Protein AF-A0A7V3HVK5-F1 (afdb_monomer_lite)

Structure (mmCIF, N/CA/C/O backbone):
data_AF-A0A7V3HVK5-F1
#
_entry.id   AF-A0A7V3HVK5-F1
#
loop_
_atom_site.group_PDB
_atom_site.id
_atom_site.type_symbol
_atom_site.label_atom_id
_atom_site.label_alt_id
_atom_site.label_comp_id
_atom_site.label_asym_id
_atom_site.label_entity_id
_atom_site.label_seq_id
_atom_site.pdbx_PDB_ins_code
_atom_site.Cartn_x
_atom_site.Cartn_y
_atom_site.Cartn_z
_atom_site.occupancy
_atom_site.B_iso_or_equiv
_atom_site.auth_seq_id
_atom_site.auth_comp_id
_atom_site.auth_asym_id
_atom_site.auth_atom_id
_atom_site.pdbx_PDB_model_num
ATOM 1 N N . MET A 1 1 ? -8.331 -5.219 22.555 1.00 48.28 1 MET A N 1
ATOM 2 C CA . MET A 1 1 ? -8.976 -4.920 21.251 1.00 48.28 1 MET A CA 1
ATOM 3 C C . MET A 1 1 ? -9.889 -3.682 21.289 1.00 48.28 1 MET A C 1
ATOM 5 O O . MET A 1 1 ? -9.829 -2.885 20.364 1.00 48.28 1 MET A O 1
ATOM 9 N N . ILE A 1 2 ? -10.648 -3.449 22.370 1.00 40.62 2 ILE A N 1
ATOM 10 C CA . ILE A 1 2 ? -11.661 -2.371 22.491 1.00 40.62 2 ILE A CA 1
ATOM 11 C C . ILE A 1 2 ? -11.074 -0.937 22.552 1.00 40.62 2 ILE A C 1
ATOM 13 O O . ILE A 1 2 ? -11.696 0.013 22.082 1.00 40.62 2 ILE A O 1
ATOM 17 N N . SER A 1 3 ? -9.848 -0.746 23.056 1.00 42.88 3 SER A N 1
ATOM 18 C CA . SER A 1 3 ? -9.226 0.591 23.160 1.00 42.88 3 SER A CA 1
ATOM 19 C C . SER A 1 3 ? -8.732 1.172 21.826 1.00 42.88 3 SER A C 1
ATOM 21 O O . SER A 1 3 ? -8.575 2.387 21.715 1.00 42.88 3 SER A O 1
ATOM 23 N N . LYS A 1 4 ? -8.515 0.334 20.800 1.00 49.53 4 LYS A N 1
ATOM 24 C CA . LYS A 1 4 ? -8.068 0.784 19.468 1.00 49.53 4 LYS A CA 1
ATOM 25 C C . LYS A 1 4 ? -9.206 1.433 18.668 1.00 49.53 4 LYS A C 1
ATOM 27 O O . LYS A 1 4 ? -8.962 2.387 17.938 1.00 49.53 4 LYS A O 1
ATOM 32 N N . PHE A 1 5 ? -10.446 0.991 18.886 1.00 50.25 5 PHE A N 1
ATOM 33 C CA . PHE A 1 5 ? -11.640 1.542 18.235 1.00 50.25 5 PHE A CA 1
ATOM 34 C C . PHE A 1 5 ? -11.951 2.981 18.680 1.00 50.25 5 PHE A C 1
ATOM 36 O O . PHE A 1 5 ? -12.308 3.815 17.855 1.00 50.25 5 PHE A O 1
ATOM 43 N N . LYS A 1 6 ? -11.718 3.318 19.959 1.00 44.41 6 LYS A N 1
ATOM 44 C CA . LYS A 1 6 ? -11.928 4.683 20.488 1.00 44.41 6 LYS A CA 1
ATOM 45 C C . LYS A 1 6 ? -10.966 5.732 19.910 1.00 44.41 6 LYS A C 1
ATOM 47 O O . LYS A 1 6 ? -11.272 6.919 19.947 1.00 44.41 6 LYS A O 1
ATOM 52 N N . LYS A 1 7 ? -9.803 5.321 19.384 1.00 50.62 7 LYS A N 1
ATOM 53 C CA . LYS A 1 7 ? -8.913 6.216 18.617 1.00 50.62 7 LYS A CA 1
ATOM 54 C C . LYS A 1 7 ? -9.392 6.392 17.176 1.00 50.62 7 LYS A C 1
ATOM 56 O O . LYS A 1 7 ? -9.230 7.471 16.623 1.00 50.62 7 LYS A O 1
ATOM 61 N N . PHE A 1 8 ? -10.031 5.372 16.606 1.00 50.75 8 PHE A N 1
ATOM 62 C CA . PHE A 1 8 ? -10.533 5.365 15.231 1.00 50.75 8 PHE A CA 1
ATOM 63 C C . PHE A 1 8 ? -11.677 6.367 14.992 1.00 50.75 8 PHE A C 1
ATOM 65 O O . PHE A 1 8 ? -11.804 6.929 13.908 1.00 50.75 8 PHE A O 1
ATOM 72 N N . THR A 1 9 ? -12.472 6.662 16.023 1.00 52.69 9 THR A N 1
ATOM 73 C CA . THR A 1 9 ? -13.551 7.663 15.955 1.00 52.69 9 THR A CA 1
ATOM 74 C C . THR A 1 9 ? -13.065 9.109 16.103 1.00 52.69 9 THR A C 1
ATOM 76 O O . THR A 1 9 ? -13.845 10.026 15.877 1.00 52.69 9 THR A O 1
ATOM 79 N N . LYS A 1 10 ? -11.798 9.332 16.488 1.00 56.38 10 LYS A N 1
ATOM 80 C CA . LYS A 1 10 ? -11.160 10.664 16.521 1.00 56.38 10 LYS A CA 1
ATOM 81 C C . LYS A 1 10 ? -10.300 10.946 15.286 1.00 56.38 10 LYS A C 1
ATOM 83 O O . LYS A 1 10 ? -9.728 12.027 15.187 1.00 56.38 10 LYS A O 1
ATOM 88 N N . LEU A 1 11 ? -10.177 9.977 14.381 1.00 62.81 11 LEU A N 1
ATOM 89 C CA . LEU A 1 11 ? -9.463 10.166 13.128 1.00 62.81 11 LEU A CA 1
ATOM 90 C C . LEU A 1 11 ? -10.305 11.034 12.179 1.00 62.81 11 LEU A C 1
ATOM 92 O O . LEU A 1 11 ? -11.510 10.792 12.059 1.00 62.81 11 LEU A O 1
ATOM 96 N N . PRO A 1 12 ? -9.695 12.001 11.477 1.00 77.38 12 PRO A N 1
ATOM 97 C CA . PRO A 1 12 ? -10.375 12.731 10.418 1.00 77.38 12 PRO A CA 1
ATOM 98 C C . PRO A 1 12 ? -10.872 11.761 9.336 1.00 77.38 12 PRO A C 1
ATOM 100 O O . PRO A 1 12 ? -10.274 10.711 9.087 1.00 77.38 12 PRO A O 1
ATOM 103 N N . TRP A 1 13 ? -11.976 12.122 8.682 1.00 81.50 13 TRP A N 1
ATOM 104 C CA . TRP A 1 13 ? -12.660 11.317 7.658 1.00 81.50 13 TRP A CA 1
ATOM 105 C C . TRP A 1 13 ? -11.725 10.792 6.555 1.00 81.50 13 TRP A C 1
ATOM 107 O O . TRP A 1 13 ? -11.913 9.692 6.033 1.00 81.50 13 TRP A O 1
ATOM 117 N N . GLU A 1 14 ? -10.678 11.551 6.233 1.00 82.62 14 GLU A N 1
ATOM 118 C CA . GLU A 1 14 ? -9.636 11.153 5.285 1.00 82.62 14 GLU A CA 1
ATOM 119 C C . GLU A 1 14 ? -8.887 9.889 5.716 1.00 82.62 14 GLU A C 1
ATOM 121 O O . GLU A 1 14 ? -8.698 8.981 4.909 1.00 82.62 1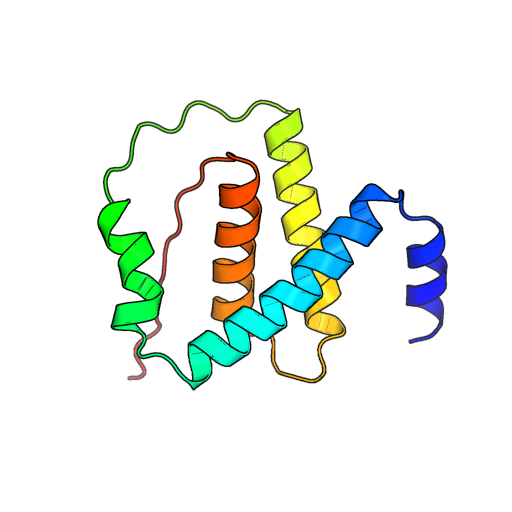4 GLU A O 1
ATOM 126 N N . GLU A 1 15 ? -8.506 9.775 6.990 1.00 84.44 15 GLU A N 1
ATOM 127 C CA . GLU A 1 15 ? -7.795 8.591 7.475 1.00 84.44 15 GLU A CA 1
ATOM 128 C C . GLU A 1 15 ? -8.710 7.360 7.532 1.00 84.44 15 GLU A C 1
ATOM 130 O O . GLU A 1 15 ? -8.252 6.241 7.296 1.00 84.44 15 GLU A O 1
ATOM 135 N N . GLN A 1 16 ? -10.009 7.547 7.788 1.00 88.75 16 GLN A N 1
ATOM 136 C CA . GLN A 1 16 ? -10.986 6.455 7.735 1.00 88.75 16 GLN A CA 1
ATOM 137 C C . GLN A 1 16 ? -11.161 5.928 6.307 1.00 88.75 16 GLN A C 1
ATOM 139 O O . GLN A 1 16 ? -11.160 4.714 6.093 1.00 88.75 16 GLN A O 1
ATOM 144 N N . LYS A 1 17 ? -11.239 6.829 5.318 1.00 92.81 17 LYS A N 1
ATOM 145 C CA . LYS A 1 17 ? -11.257 6.460 3.896 1.00 92.81 17 LYS A CA 1
ATOM 146 C C . LYS A 1 17 ? -9.989 5.719 3.488 1.00 92.81 17 LYS A C 1
ATOM 148 O O . LYS A 1 17 ? -10.087 4.674 2.853 1.00 92.81 17 LYS A O 1
ATOM 153 N N . LEU A 1 18 ? -8.820 6.222 3.889 1.00 94.94 18 LEU A N 1
ATOM 154 C CA . LEU A 1 18 ? -7.540 5.568 3.612 1.00 94.94 18 LEU A CA 1
ATOM 155 C C . LEU A 1 18 ? -7.472 4.168 4.217 1.00 94.94 18 LEU A C 1
ATOM 157 O O . LEU A 1 18 ? -6.970 3.254 3.572 1.00 94.94 18 LEU A O 1
ATOM 161 N N . PHE A 1 19 ? -7.991 3.978 5.430 1.00 94.75 19 PHE A N 1
ATOM 162 C CA . PHE A 1 19 ? -8.055 2.655 6.042 1.00 94.75 19 PHE A CA 1
ATOM 163 C C . PHE A 1 19 ? -8.988 1.711 5.284 1.00 94.75 19 PHE A C 1
ATOM 165 O O . PHE A 1 19 ? -8.608 0.571 5.031 1.00 94.75 19 PHE A O 1
ATOM 172 N N . ALA A 1 20 ? -10.191 2.163 4.921 1.00 95.25 20 ALA A N 1
ATOM 173 C CA . ALA A 1 20 ? -11.140 1.342 4.173 1.00 95.25 20 ALA A CA 1
ATOM 174 C C . ALA A 1 20 ? -10.571 0.947 2.800 1.00 95.25 20 ALA A C 1
ATOM 176 O O . ALA A 1 20 ? -10.634 -0.219 2.416 1.00 95.25 20 ALA A O 1
ATOM 177 N N . GLU A 1 21 ? -9.947 1.895 2.098 1.00 97.31 21 GLU A N 1
ATOM 178 C CA . GLU A 1 21 ? -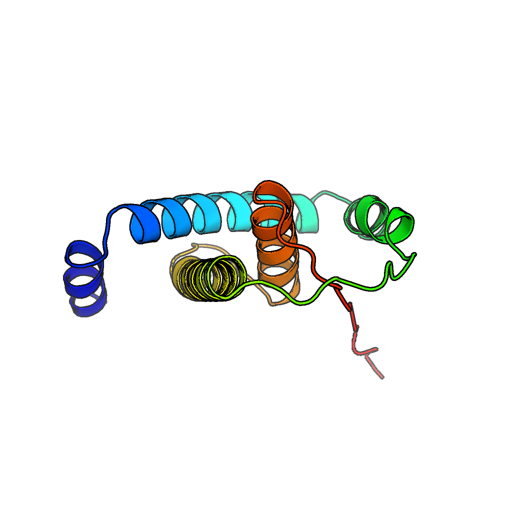9.237 1.633 0.846 1.00 97.31 21 GLU A CA 1
ATOM 179 C C . GLU A 1 21 ? -8.097 0.632 1.056 1.00 97.31 21 GLU A C 1
ATOM 181 O O . GLU A 1 21 ? -8.039 -0.369 0.349 1.00 97.31 21 GLU A O 1
ATOM 186 N N . ALA A 1 22 ? -7.242 0.843 2.060 1.00 97.12 22 ALA A N 1
ATOM 187 C CA . ALA A 1 22 ? -6.138 -0.062 2.363 1.00 97.12 22 ALA A CA 1
ATOM 188 C C . ALA A 1 22 ? -6.622 -1.479 2.695 1.00 97.12 22 ALA A C 1
ATOM 190 O O . ALA A 1 22 ? -6.037 -2.450 2.230 1.00 97.12 22 ALA A O 1
ATOM 191 N N . TYR A 1 23 ? -7.706 -1.613 3.460 1.00 96.50 23 TYR A N 1
ATOM 192 C CA . TYR A 1 23 ? -8.289 -2.907 3.809 1.00 96.50 23 TYR A CA 1
ATOM 193 C C . TYR A 1 23 ? -8.775 -3.667 2.567 1.00 96.50 23 TYR A C 1
ATOM 195 O O . TYR A 1 23 ? -8.460 -4.846 2.389 1.00 96.50 23 TYR A O 1
ATOM 203 N N . LEU A 1 24 ? -9.506 -2.983 1.681 1.00 96.69 24 LEU A N 1
ATOM 204 C CA . LEU A 1 24 ? -9.996 -3.565 0.431 1.00 96.69 24 LEU A CA 1
ATOM 205 C C . LEU A 1 24 ? -8.850 -3.930 -0.516 1.00 96.69 24 LEU A C 1
ATOM 207 O O . LEU A 1 24 ? -8.860 -5.004 -1.117 1.00 96.69 24 LEU A O 1
ATOM 211 N N . GLU A 1 25 ? -7.854 -3.057 -0.639 1.00 96.81 25 GLU A N 1
ATOM 212 C CA . GLU A 1 25 ? -6.696 -3.279 -1.501 1.00 96.81 25 GLU A CA 1
ATOM 213 C C . GLU A 1 25 ? -5.801 -4.414 -0.996 1.00 96.81 25 GLU A C 1
ATOM 215 O O . GLU A 1 25 ? -5.347 -5.226 -1.799 1.00 96.81 25 GLU A O 1
ATOM 220 N N . LEU A 1 26 ? -5.626 -4.555 0.322 1.00 96.88 26 LEU A N 1
ATOM 221 C CA . LEU A 1 26 ? -4.930 -5.700 0.915 1.00 96.88 26 LEU A CA 1
ATOM 222 C C . LEU A 1 26 ? -5.626 -7.021 0.575 1.00 96.88 26 LEU A C 1
ATOM 224 O O . LEU A 1 26 ? -4.952 -8.005 0.269 1.00 96.88 26 LEU A O 1
ATOM 228 N N . GLY A 1 27 ? -6.961 -7.047 0.590 1.00 95.50 27 GLY A N 1
ATOM 229 C CA . GLY A 1 27 ? -7.735 -8.217 0.171 1.00 95.50 27 GLY A CA 1
ATOM 230 C C . GLY A 1 27 ? -7.542 -8.534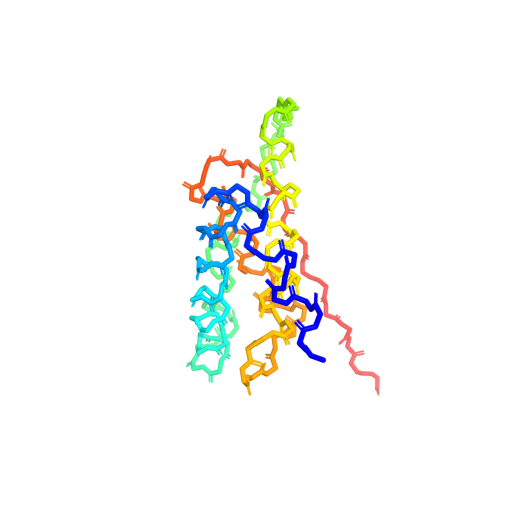 -1.309 1.00 95.50 27 GLY A C 1
ATOM 231 O O . GLY A 1 27 ? -7.244 -9.674 -1.664 1.00 95.50 27 GLY A O 1
ATOM 232 N N . GLN A 1 28 ? -7.623 -7.515 -2.170 1.00 94.69 28 GLN A N 1
ATOM 233 C CA . GLN A 1 28 ? -7.358 -7.666 -3.603 1.00 94.69 28 GLN A CA 1
ATOM 234 C C . GLN A 1 28 ? -5.937 -8.174 -3.868 1.00 94.69 28 GLN A C 1
ATOM 236 O O . GLN A 1 28 ? -5.763 -9.092 -4.666 1.00 94.69 28 GLN A O 1
ATOM 241 N N . MET A 1 29 ? -4.927 -7.628 -3.186 1.00 93.94 29 MET A N 1
ATOM 242 C CA . MET A 1 29 ? -3.538 -8.062 -3.341 1.00 93.94 29 MET A CA 1
ATOM 243 C C . MET A 1 29 ? -3.312 -9.467 -2.807 1.00 93.94 29 MET A C 1
ATOM 245 O O . MET A 1 29 ? -2.599 -10.235 -3.444 1.00 93.94 29 MET A O 1
ATOM 249 N N . ARG A 1 30 ? -3.953 -9.852 -1.699 1.00 93.88 30 ARG A N 1
ATOM 250 C CA . ARG A 1 30 ? -3.894 -11.235 -1.215 1.00 93.88 30 ARG A CA 1
ATOM 251 C C . ARG A 1 30 ? -4.468 -12.198 -2.251 1.00 93.88 30 ARG A C 1
ATOM 253 O O . ARG A 1 30 ? -3.814 -13.185 -2.572 1.00 93.88 30 ARG A O 1
ATOM 260 N N . VAL A 1 31 ? -5.644 -11.900 -2.804 1.00 93.69 31 VAL A N 1
ATOM 261 C CA . VAL A 1 31 ? -6.254 -12.721 -3.864 1.00 93.69 31 VAL A CA 1
ATOM 262 C C . VAL A 1 31 ? -5.341 -12.777 -5.086 1.00 93.69 31 VAL A C 1
ATOM 264 O O . VAL A 1 31 ? -5.085 -13.861 -5.603 1.00 93.69 31 VAL A O 1
ATOM 267 N N . ALA A 1 32 ? -4.796 -11.640 -5.519 1.00 91.81 32 ALA A N 1
ATOM 268 C CA . ALA A 1 32 ? -3.899 -11.574 -6.666 1.00 91.81 32 ALA A CA 1
ATOM 269 C C . ALA A 1 32 ? -2.629 -12.412 -6.444 1.00 91.81 32 ALA A C 1
ATOM 271 O O . ALA A 1 32 ? -2.270 -13.198 -7.311 1.00 91.81 32 ALA A O 1
ATOM 272 N N . ILE A 1 33 ? -1.999 -12.325 -5.269 1.00 90.56 33 ILE A N 1
ATOM 273 C CA . ILE A 1 33 ? -0.815 -13.125 -4.911 1.00 90.56 33 ILE A CA 1
ATOM 274 C C . ILE A 1 33 ? -1.113 -14.628 -4.936 1.00 90.56 33 ILE A C 1
ATOM 276 O O . ILE A 1 33 ? -0.277 -15.405 -5.387 1.00 90.56 33 ILE A O 1
ATOM 280 N N . LEU A 1 34 ? -2.294 -15.043 -4.472 1.00 90.88 34 LEU A N 1
ATOM 281 C CA . LEU A 1 34 ? -2.666 -16.459 -4.409 1.00 90.88 34 LEU A CA 1
ATOM 282 C C . LEU A 1 34 ? -3.116 -17.042 -5.756 1.00 90.88 34 LEU A C 1
ATOM 284 O O . LEU A 1 34 ? -3.026 -18.249 -5.953 1.00 90.88 34 LEU A O 1
ATOM 288 N N . THR A 1 35 ? -3.633 -16.214 -6.665 1.00 92.38 35 THR A N 1
ATOM 289 C CA . THR A 1 35 ? -4.271 -16.681 -7.913 1.00 92.38 35 THR A CA 1
ATOM 290 C C . THR A 1 35 ? -3.465 -16.372 -9.170 1.00 92.38 35 THR A C 1
ATOM 292 O O . THR A 1 35 ? -3.644 -17.025 -10.198 1.00 92.38 35 THR A O 1
ATOM 295 N N . VAL A 1 36 ? -2.575 -15.382 -9.118 1.00 87.44 36 VAL A N 1
ATOM 296 C CA . VAL A 1 36 ? -1.828 -14.887 -10.272 1.00 87.44 36 VAL A CA 1
ATOM 297 C C . VAL A 1 36 ? -0.355 -15.240 -10.110 1.00 87.44 36 VAL A C 1
ATOM 299 O O . VAL A 1 36 ? 0.229 -15.085 -9.042 1.00 87.44 36 VAL A O 1
ATOM 302 N N . SER A 1 37 ? 0.281 -15.687 -11.196 1.00 85.62 37 SER A N 1
ATOM 303 C CA . SER A 1 37 ? 1.718 -15.946 -11.167 1.00 85.62 37 SER A CA 1
ATOM 304 C C . SER A 1 37 ? 2.498 -14.665 -10.875 1.00 85.62 37 SER A C 1
ATOM 306 O O . SER A 1 37 ? 2.180 -13.590 -11.391 1.00 85.62 37 SER A O 1
ATOM 308 N N . PHE A 1 38 ? 3.572 -14.790 -10.097 1.00 80.69 38 PHE A N 1
ATOM 309 C CA . PHE A 1 38 ? 4.413 -13.662 -9.700 1.00 80.69 38 PHE A CA 1
ATOM 310 C C . PHE A 1 38 ? 4.861 -12.800 -10.889 1.00 80.69 38 PHE A C 1
ATOM 312 O O . PHE A 1 38 ? 4.725 -11.583 -10.854 1.00 80.69 38 PHE A O 1
ATOM 319 N N . LYS A 1 39 ? 5.243 -13.436 -12.004 1.00 82.00 39 LYS A N 1
ATOM 320 C CA . LYS A 1 39 ? 5.603 -12.753 -13.257 1.00 82.00 39 LYS A CA 1
ATOM 321 C C . LYS A 1 39 ? 4.510 -11.808 -13.772 1.00 82.00 39 LYS A C 1
ATOM 323 O O . LYS A 1 39 ? 4.804 -10.762 -14.338 1.00 82.00 39 LYS A O 1
ATOM 328 N N . ARG A 1 40 ? 3.233 -12.168 -13.624 1.00 83.31 40 ARG A N 1
ATOM 329 C CA . ARG A 1 40 ? 2.120 -11.299 -14.038 1.00 83.31 40 ARG A CA 1
ATOM 330 C C . ARG A 1 40 ? 1.859 -10.193 -13.020 1.00 83.31 40 ARG A C 1
ATOM 332 O O . ARG A 1 40 ? 1.526 -9.091 -13.441 1.00 83.31 40 ARG A O 1
ATOM 339 N N . LEU A 1 41 ? 2.047 -10.462 -11.726 1.00 81.19 41 LEU A N 1
ATOM 340 C CA . LEU A 1 41 ? 1.938 -9.444 -10.674 1.00 81.19 41 LEU A CA 1
ATOM 341 C C . LEU A 1 41 ? 2.986 -8.343 -10.850 1.00 81.19 41 LEU A C 1
ATOM 343 O O . LEU A 1 41 ? 2.670 -7.167 -10.694 1.00 81.19 41 LEU A O 1
ATOM 347 N N . THR A 1 42 ? 4.210 -8.713 -11.232 1.00 78.94 42 THR A N 1
ATOM 348 C CA . THR A 1 42 ? 5.323 -7.774 -11.411 1.00 78.94 42 THR A CA 1
ATOM 349 C C . THR A 1 42 ? 5.404 -7.167 -12.809 1.00 78.94 42 THR A C 1
ATOM 351 O O . THR A 1 42 ? 6.149 -6.214 -13.008 1.00 78.94 42 THR A O 1
ATOM 354 N N . ARG A 1 43 ? 4.625 -7.641 -13.789 1.00 80.19 43 ARG A N 1
ATOM 355 C CA . ARG A 1 43 ? 4.679 -7.136 -15.175 1.00 80.19 43 ARG A CA 1
ATOM 356 C C . ARG A 1 43 ? 4.443 -5.624 -15.275 1.00 80.19 43 ARG A C 1
ATOM 358 O O . ARG A 1 43 ? 5.045 -4.957 -16.116 1.00 80.19 43 ARG A O 1
ATOM 365 N N . SER A 1 44 ? 3.569 -5.070 -14.435 1.00 68.19 44 SER A N 1
ATOM 366 C CA . SER A 1 44 ? 3.324 -3.621 -14.367 1.00 68.19 44 SER A CA 1
ATOM 367 C C . SER A 1 44 ? 4.501 -2.840 -13.764 1.00 68.19 44 SER A C 1
ATOM 369 O O . SER A 1 44 ? 4.635 -1.648 -14.037 1.00 68.19 44 SER A O 1
ATOM 371 N N . LEU A 1 45 ? 5.360 -3.507 -12.985 1.00 68.12 45 LEU A N 1
ATOM 372 C CA . LEU A 1 45 ? 6.592 -2.961 -12.410 1.00 68.12 45 LEU A CA 1
ATOM 373 C C . LEU A 1 45 ? 7.710 -2.913 -13.451 1.00 68.12 45 LEU A C 1
ATOM 375 O O . LEU A 1 45 ? 8.413 -1.914 -13.550 1.00 68.12 45 LEU A O 1
ATOM 379 N N . GLU A 1 46 ? 7.839 -3.970 -14.257 1.00 61.59 46 GLU A N 1
ATOM 380 C CA . GLU A 1 46 ? 8.910 -4.126 -15.253 1.00 61.59 46 GLU A CA 1
ATOM 381 C C . GLU A 1 46 ? 8.918 -3.000 -16.300 1.00 61.59 46 GLU A C 1
ATOM 383 O O . GLU A 1 46 ? 9.975 -2.537 -16.720 1.00 61.59 46 GLU A O 1
ATOM 388 N N . HIS A 1 47 ? 7.743 -2.485 -16.671 1.00 55.69 47 HIS A N 1
ATOM 389 C CA . HIS A 1 47 ? 7.628 -1.374 -17.623 1.00 55.69 47 HIS A CA 1
ATOM 390 C C . HIS A 1 47 ? 8.031 -0.013 -17.025 1.00 55.69 47 HIS A C 1
ATOM 392 O O . HIS A 1 47 ? 8.196 0.951 -17.766 1.00 55.69 47 HIS A O 1
ATOM 398 N N . ARG A 1 48 ? 8.196 0.081 -15.697 1.00 60.25 48 ARG A N 1
ATOM 399 C CA . ARG A 1 48 ? 8.531 1.317 -14.967 1.00 60.25 48 ARG A CA 1
ATOM 400 C C . ARG A 1 48 ? 9.962 1.315 -14.407 1.00 60.25 48 ARG A C 1
ATOM 402 O O . ARG A 1 48 ? 10.262 2.092 -13.511 1.00 60.25 48 ARG A O 1
ATOM 409 N N . ILE A 1 49 ? 10.845 0.457 -14.930 1.00 54.84 49 ILE A N 1
ATOM 410 C CA . ILE A 1 49 ? 12.266 0.372 -14.525 1.00 54.84 49 ILE A CA 1
ATOM 411 C C . ILE A 1 49 ? 13.078 1.597 -14.978 1.00 54.84 49 ILE A C 1
ATOM 413 O O . ILE A 1 49 ? 14.159 1.839 -14.445 1.00 54.84 49 ILE A O 1
ATOM 417 N N . LYS A 1 50 ? 12.572 2.418 -15.911 1.00 55.41 50 LYS A N 1
ATOM 418 C CA . LYS A 1 50 ? 13.156 3.744 -16.134 1.00 55.41 50 LYS A CA 1
ATOM 419 C C . LYS A 1 50 ? 12.983 4.550 -14.851 1.00 55.41 50 LYS A C 1
ATOM 421 O O . LYS A 1 50 ? 11.901 5.059 -14.578 1.00 55.41 50 LYS A O 1
ATOM 426 N N . VAL A 1 51 ? 14.059 4.618 -14.071 1.00 56.03 51 VAL A N 1
ATOM 427 C CA . VAL A 1 51 ? 14.251 5.566 -12.979 1.00 56.03 51 VAL A CA 1
ATOM 428 C C . VAL A 1 51 ? 14.253 6.943 -13.630 1.00 56.03 51 VAL A C 1
ATOM 430 O O . VAL A 1 51 ? 15.297 7.490 -13.965 1.00 56.03 51 VAL A O 1
ATOM 433 N N . GLU A 1 52 ? 13.066 7.459 -13.934 1.00 57.41 52 GLU A N 1
ATOM 434 C CA . GLU A 1 52 ? 12.898 8.883 -14.159 1.00 57.41 52 GLU A CA 1
ATOM 435 C C . GLU A 1 52 ? 13.383 9.551 -12.875 1.00 57.41 52 GLU A C 1
ATOM 437 O O . GLU A 1 52 ? 13.037 9.097 -11.780 1.00 57.41 52 GLU A O 1
ATOM 442 N N . GLU A 1 53 ? 14.256 10.550 -13.002 1.00 63.44 53 GLU A N 1
ATOM 443 C CA . GLU A 1 53 ? 14.691 11.368 -11.875 1.00 63.44 53 GLU A CA 1
ATOM 444 C C . GLU A 1 53 ? 13.440 11.855 -11.151 1.00 63.44 53 GLU A C 1
ATOM 446 O O . GLU A 1 53 ? 12.712 12.727 -11.633 1.00 63.44 53 GLU A O 1
ATOM 451 N N . LEU A 1 54 ? 13.125 11.211 -10.024 1.00 69.88 54 LEU A N 1
ATOM 452 C CA . LEU A 1 54 ? 11.925 11.551 -9.292 1.00 69.88 54 LEU A CA 1
ATOM 453 C C . LEU A 1 54 ? 12.130 12.962 -8.774 1.00 69.88 54 LEU A C 1
ATOM 455 O O . LEU A 1 54 ? 13.032 13.218 -7.975 1.00 69.88 54 LEU A O 1
ATOM 459 N N . SER A 1 55 ? 11.287 13.877 -9.243 1.00 75.25 55 SER A N 1
ATOM 460 C CA . SER A 1 55 ? 11.264 15.220 -8.691 1.00 75.25 55 SER A CA 1
ATOM 461 C C . SER A 1 55 ? 11.025 15.129 -7.181 1.00 75.25 55 SER A C 1
ATOM 463 O O . SER A 1 55 ? 10.255 14.267 -6.734 1.00 75.25 55 SER A O 1
ATOM 465 N N . PRO A 1 56 ? 11.680 15.985 -6.381 1.00 81.81 56 PRO A N 1
ATOM 466 C CA . PRO A 1 56 ? 11.475 15.992 -4.944 1.00 81.81 56 PRO A CA 1
ATOM 467 C C . PRO A 1 56 ? 9.982 16.147 -4.636 1.00 81.81 56 PRO A C 1
ATOM 469 O O . PRO A 1 56 ? 9.305 17.023 -5.177 1.00 81.81 56 PRO A O 1
ATOM 472 N N . LEU A 1 57 ? 9.462 15.259 -3.784 1.00 86.44 57 LEU A N 1
ATOM 473 C CA . LEU A 1 57 ? 8.073 15.325 -3.347 1.00 86.44 57 LEU A CA 1
ATOM 474 C C . LEU A 1 57 ? 7.849 16.626 -2.578 1.00 86.44 57 LEU A C 1
ATOM 476 O O . LEU A 1 57 ? 8.637 16.978 -1.699 1.00 86.44 57 LEU A O 1
ATOM 480 N N . ASN A 1 58 ? 6.736 17.298 -2.856 1.00 92.06 58 ASN A N 1
ATOM 481 C CA . ASN A 1 58 ? 6.281 18.382 -1.999 1.00 92.06 58 ASN A CA 1
ATOM 482 C C . ASN A 1 58 ? 5.836 17.837 -0.622 1.00 92.06 58 ASN A C 1
ATOM 484 O O . ASN A 1 58 ? 5.608 16.634 -0.433 1.00 92.06 58 ASN A O 1
ATOM 488 N N . GLU A 1 59 ? 5.718 18.727 0.362 1.00 93.19 59 GLU A N 1
ATOM 489 C CA . GLU A 1 59 ? 5.388 18.343 1.741 1.00 93.19 59 GLU A CA 1
ATOM 490 C C . GLU A 1 59 ? 4.024 17.644 1.854 1.00 93.19 59 GLU A C 1
ATOM 492 O O . GLU A 1 59 ? 3.860 16.718 2.652 1.00 93.19 59 GLU A O 1
ATOM 497 N N . GLU A 1 60 ? 3.057 18.039 1.026 1.00 92.62 60 GLU A N 1
ATOM 498 C CA . GLU A 1 60 ? 1.710 17.468 1.003 1.00 92.62 60 GLU A CA 1
ATOM 499 C C . GLU A 1 60 ? 1.696 16.022 0.483 1.00 92.62 60 GLU A C 1
ATOM 501 O O . GLU A 1 60 ? 1.093 15.139 1.103 1.00 92.62 60 GLU A O 1
ATOM 506 N N . ALA A 1 61 ? 2.414 15.742 -0.607 1.00 92.81 61 ALA A N 1
ATOM 507 C CA . ALA A 1 61 ? 2.573 14.400 -1.155 1.00 92.81 61 ALA A CA 1
ATOM 508 C C . ALA A 1 61 ? 3.311 13.497 -0.162 1.00 92.81 61 ALA A C 1
ATOM 510 O O . ALA A 1 61 ? 2.888 12.366 0.081 1.00 92.81 61 ALA A O 1
ATOM 511 N N . MET A 1 62 ? 4.358 14.015 0.487 1.00 93.38 62 MET A N 1
ATOM 512 C CA . MET A 1 62 ? 5.076 13.295 1.540 1.00 93.38 62 MET A CA 1
ATOM 513 C C . MET A 1 62 ? 4.166 12.993 2.744 1.00 93.38 62 MET A C 1
ATOM 515 O O . MET A 1 62 ? 4.167 11.874 3.267 1.00 93.38 62 MET A O 1
ATOM 519 N N . ARG A 1 63 ? 3.347 13.957 3.185 1.00 93.12 63 ARG A N 1
ATOM 520 C CA . ARG A 1 63 ? 2.355 13.746 4.251 1.00 93.12 63 ARG A CA 1
ATOM 521 C C . ARG A 1 63 ? 1.337 12.678 3.853 1.00 93.12 63 ARG A C 1
ATOM 523 O O . ARG A 1 63 ? 1.083 11.763 4.635 1.00 93.12 63 ARG A O 1
ATOM 530 N N . THR A 1 64 ? 0.800 12.758 2.642 1.00 93.81 64 THR A N 1
ATOM 531 C CA . THR A 1 64 ? -0.171 11.790 2.118 1.00 93.81 64 THR A CA 1
ATOM 532 C C . THR A 1 64 ? 0.427 10.388 2.047 1.00 93.81 64 THR A C 1
ATOM 534 O O . THR A 1 64 ? -0.194 9.434 2.513 1.00 93.81 64 THR A O 1
ATOM 537 N N . ALA A 1 65 ? 1.663 10.252 1.560 1.00 94.31 65 ALA A N 1
ATOM 538 C CA . ALA A 1 65 ? 2.358 8.971 1.501 1.00 94.31 65 ALA A CA 1
ATOM 539 C C . ALA A 1 65 ? 2.540 8.337 2.890 1.00 94.31 65 ALA A C 1
ATOM 541 O O . ALA A 1 65 ? 2.316 7.136 3.065 1.00 94.31 65 ALA A O 1
ATOM 542 N N . ARG A 1 66 ? 2.861 9.146 3.909 1.00 94.00 66 ARG A N 1
ATOM 543 C CA . ARG A 1 66 ? 2.938 8.682 5.304 1.00 94.00 66 ARG A CA 1
ATOM 544 C C . ARG A 1 66 ? 1.585 8.204 5.827 1.00 94.00 66 ARG A C 1
ATOM 546 O O . ARG A 1 66 ? 1.530 7.154 6.466 1.00 94.00 66 ARG A O 1
ATOM 553 N N . LEU A 1 67 ? 0.500 8.930 5.548 1.00 94.31 67 LEU A N 1
ATOM 554 C CA . LEU A 1 67 ? -0.850 8.529 5.960 1.00 94.31 67 LEU A CA 1
ATOM 555 C C . LEU A 1 67 ? -1.286 7.221 5.287 1.00 94.31 67 LEU A C 1
ATOM 557 O O . LEU A 1 67 ? -1.839 6.353 5.958 1.00 94.31 67 LEU A O 1
ATOM 561 N N . VAL A 1 68 ? -0.973 7.040 4.000 1.00 96.19 68 VAL A N 1
ATOM 562 C CA . VAL A 1 68 ? -1.198 5.778 3.273 1.00 96.19 68 VAL A CA 1
ATOM 563 C C . VAL A 1 68 ? -0.459 4.626 3.956 1.00 96.19 68 VAL A C 1
ATOM 565 O O . VAL A 1 68 ? -1.077 3.616 4.286 1.00 96.19 68 VAL A O 1
ATOM 568 N N . GLY A 1 69 ? 0.839 4.783 4.238 1.00 95.19 69 GLY A N 1
ATOM 569 C CA . GLY A 1 69 ? 1.626 3.751 4.920 1.00 95.19 69 GLY A CA 1
ATOM 570 C C . GLY A 1 69 ? 1.052 3.384 6.292 1.00 95.19 69 GLY A C 1
ATOM 571 O O . GLY A 1 69 ? 0.877 2.207 6.607 1.00 95.19 69 GLY A O 1
ATOM 572 N N . GLN A 1 70 ? 0.671 4.384 7.092 1.00 94.75 70 GLN A N 1
ATOM 573 C CA . GLN A 1 70 ? 0.026 4.155 8.387 1.00 94.75 70 GLN A CA 1
ATOM 574 C C . GLN A 1 70 ? -1.322 3.440 8.251 1.00 94.75 70 GLN A C 1
ATOM 576 O O . GLN A 1 70 ? -1.622 2.553 9.051 1.00 94.75 70 GLN A O 1
ATOM 581 N N . ALA A 1 71 ? -2.132 3.806 7.256 1.00 95.19 71 ALA A N 1
ATOM 582 C CA . ALA A 1 71 ? -3.415 3.167 6.997 1.00 95.19 71 ALA A CA 1
ATOM 583 C C . ALA A 1 71 ? -3.246 1.690 6.624 1.00 95.19 71 ALA A C 1
ATOM 585 O O . ALA A 1 71 ? -3.963 0.855 7.168 1.00 95.19 71 ALA A O 1
ATOM 586 N N . ILE A 1 72 ? -2.258 1.357 5.788 1.00 96.50 72 ILE A N 1
ATOM 587 C CA . ILE A 1 72 ? -1.946 -0.024 5.388 1.00 96.50 72 ILE A CA 1
ATOM 588 C C . ILE A 1 72 ? -1.478 -0.849 6.579 1.00 96.50 72 ILE A C 1
ATOM 590 O O . ILE A 1 72 ? -2.030 -1.918 6.828 1.00 96.50 72 ILE A O 1
ATOM 594 N N . VAL A 1 73 ? -0.522 -0.339 7.362 1.00 94.44 73 VAL A N 1
ATOM 595 C CA . VAL A 1 73 ? -0.034 -1.038 8.561 1.00 94.44 73 VAL A CA 1
ATOM 596 C C . VAL A 1 73 ? -1.183 -1.277 9.539 1.00 94.44 73 VAL A C 1
ATOM 598 O O . VAL A 1 73 ? -1.339 -2.383 10.053 1.00 94.44 73 VAL A O 1
ATOM 601 N N . ARG A 1 74 ? -2.045 -0.277 9.762 1.00 93.06 74 ARG A N 1
ATOM 602 C CA . ARG A 1 74 ? -3.231 -0.442 10.612 1.00 93.06 74 ARG A CA 1
ATOM 603 C C . ARG A 1 74 ? -4.179 -1.487 10.032 1.00 93.06 74 ARG A C 1
ATOM 605 O O . ARG A 1 74 ? -4.531 -2.409 10.755 1.00 93.06 74 ARG A O 1
ATOM 612 N N . ALA A 1 75 ? -4.571 -1.366 8.765 1.00 94.62 75 ALA A N 1
ATOM 613 C CA . ALA A 1 75 ? -5.514 -2.270 8.110 1.00 94.62 75 ALA A CA 1
ATOM 614 C C . ALA A 1 75 ? -5.014 -3.719 8.100 1.00 94.62 75 ALA A C 1
ATOM 616 O O . ALA A 1 75 ? -5.793 -4.621 8.398 1.00 94.62 75 ALA A O 1
ATOM 617 N N . SER A 1 76 ? -3.714 -3.934 7.878 1.00 94.94 76 SER A N 1
ATOM 618 C CA . SER A 1 76 ? -3.077 -5.258 7.889 1.00 94.94 76 SER A CA 1
ATOM 619 C C . SER A 1 76 ? -3.263 -6.014 9.209 1.00 94.94 76 SER A C 1
ATOM 621 O O . SER A 1 76 ? -3.339 -7.237 9.211 1.00 94.94 76 SER A O 1
ATOM 623 N N . ALA A 1 77 ? -3.401 -5.293 10.328 1.00 91.19 77 ALA A N 1
ATOM 624 C CA . ALA A 1 77 ? -3.641 -5.881 11.643 1.00 91.19 77 ALA A CA 1
ATOM 625 C C . ALA A 1 77 ? -5.117 -6.250 11.895 1.00 91.19 77 ALA A C 1
ATOM 627 O O . ALA A 1 77 ? -5.418 -6.866 12.916 1.00 91.19 77 ALA A O 1
ATOM 628 N N . PHE A 1 78 ? -6.037 -5.843 11.013 1.00 92.19 78 PHE A N 1
ATOM 629 C CA . PHE A 1 78 ? -7.475 -6.129 11.104 1.00 92.19 78 PHE A CA 1
ATOM 630 C C . PHE A 1 78 ? -7.980 -7.053 9.986 1.00 92.19 78 PHE A C 1
ATOM 632 O O . PHE A 1 78 ? -9.149 -7.441 10.009 1.00 92.19 78 PHE A O 1
ATOM 639 N N . THR A 1 79 ? -7.151 -7.404 8.998 1.00 92.31 79 THR A N 1
ATOM 640 C CA . THR A 1 79 ? -7.535 -8.372 7.963 1.00 92.31 79 THR A CA 1
ATOM 641 C C . THR A 1 79 ? -7.635 -9.784 8.554 1.00 92.31 79 THR A C 1
ATOM 643 O O . THR A 1 79 ? -6.770 -10.163 9.340 1.00 92.31 79 THR A O 1
ATOM 646 N N . PRO A 1 80 ? -8.639 -10.597 8.174 1.00 91.81 80 PRO A N 1
ATOM 647 C CA . PRO A 1 80 ? -8.757 -11.983 8.638 1.00 91.81 80 PRO A CA 1
ATOM 648 C C . PRO A 1 80 ? -7.759 -12.937 7.956 1.00 91.81 80 PRO A C 1
ATOM 650 O O . PRO A 1 80 ? -7.678 -14.106 8.317 1.00 91.81 80 PRO A O 1
ATOM 653 N N . TRP A 1 81 ? -7.005 -12.452 6.968 1.00 90.88 81 TRP A N 1
ATOM 654 C CA . TRP A 1 81 ? -5.906 -13.156 6.312 1.00 90.88 81 TRP A CA 1
ATOM 655 C C . TRP A 1 81 ? -4.560 -12.521 6.663 1.00 90.88 81 TRP A C 1
ATOM 657 O O . TRP A 1 81 ? -4.475 -11.379 7.120 1.00 90.88 81 TRP A O 1
ATOM 667 N N . GLU A 1 82 ? -3.488 -13.249 6.368 1.00 88.12 82 GLU A N 1
ATOM 668 C CA . GLU A 1 82 ? -2.129 -12.742 6.491 1.00 88.12 82 GLU A CA 1
ATOM 669 C C . GLU A 1 82 ? -1.830 -11.689 5.412 1.00 88.12 82 GLU A C 1
ATOM 671 O O . GLU A 1 82 ? -1.755 -11.973 4.209 1.00 88.12 82 GLU A O 1
ATOM 676 N N . SER A 1 83 ? -1.616 -10.459 5.866 1.00 91.19 83 SER A N 1
ATOM 677 C CA . SER A 1 83 ? -1.170 -9.333 5.049 1.00 91.19 83 SER A CA 1
ATOM 678 C C . SER A 1 83 ? 0.357 -9.215 5.117 1.00 91.19 83 SER A C 1
ATOM 680 O O . SER A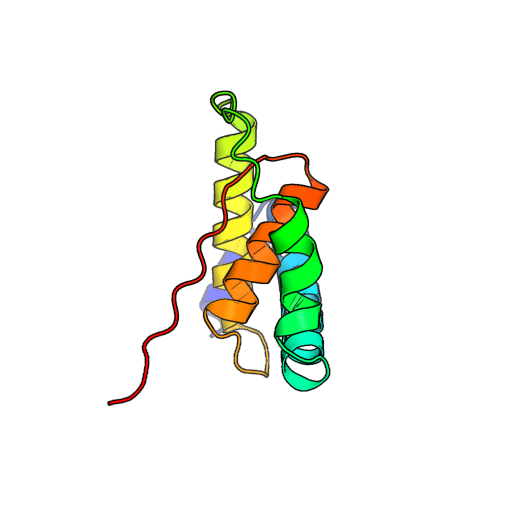 1 83 ? 0.883 -8.310 5.760 1.00 91.19 83 SER A O 1
ATOM 682 N N . ALA A 1 84 ? 1.076 -10.153 4.492 1.00 90.19 84 ALA A N 1
ATOM 683 C CA . ALA A 1 84 ? 2.543 -10.186 4.476 1.00 90.19 84 ALA A CA 1
ATOM 684 C C . ALA A 1 84 ? 3.165 -8.939 3.809 1.00 90.19 84 ALA A C 1
ATOM 686 O O . ALA A 1 84 ? 2.485 -8.193 3.097 1.00 90.19 84 ALA A O 1
ATOM 687 N N . CYS A 1 85 ? 4.477 -8.741 3.994 1.00 90.06 85 CYS A N 1
ATOM 688 C CA . CYS A 1 85 ? 5.207 -7.568 3.493 1.00 90.06 85 CYS A CA 1
ATOM 689 C C . CYS A 1 85 ? 4.964 -7.304 1.997 1.00 90.06 85 CYS A C 1
ATOM 691 O O . CYS A 1 85 ? 4.664 -6.174 1.625 1.00 90.06 85 CYS A O 1
ATOM 693 N N . LEU A 1 86 ? 4.993 -8.341 1.148 1.00 90.69 86 LEU A N 1
ATOM 694 C CA . LEU A 1 86 ? 4.720 -8.205 -0.288 1.00 90.69 86 LEU A CA 1
ATOM 695 C C . LEU A 1 86 ? 3.314 -7.648 -0.577 1.00 90.69 86 LEU A C 1
ATOM 697 O O . LEU A 1 86 ? 3.158 -6.763 -1.413 1.00 90.69 86 LEU A O 1
ATOM 701 N N . ALA A 1 87 ? 2.287 -8.130 0.127 1.00 93.25 87 ALA A N 1
ATOM 702 C CA . ALA A 1 87 ? 0.920 -7.649 -0.059 1.00 93.25 87 ALA A CA 1
ATOM 703 C C . ALA A 1 87 ? 0.782 -6.182 0.376 1.00 93.25 87 ALA A C 1
ATOM 705 O O . ALA A 1 87 ? 0.172 -5.381 -0.333 1.00 93.25 87 ALA A O 1
ATOM 706 N N . GLN A 1 88 ? 1.383 -5.812 1.512 1.00 95.06 88 GLN A N 1
ATOM 707 C CA . GLN A 1 88 ? 1.374 -4.432 2.008 1.00 95.06 88 GLN A CA 1
ATOM 708 C C . GLN A 1 88 ? 2.119 -3.481 1.069 1.00 95.06 88 GLN A C 1
ATOM 710 O O . GLN A 1 88 ? 1.642 -2.384 0.787 1.00 95.06 88 GLN A O 1
ATOM 715 N N . SER A 1 89 ? 3.275 -3.902 0.566 1.00 92.88 89 SER A N 1
ATOM 716 C CA . SER A 1 89 ? 4.161 -3.065 -0.235 1.00 92.88 89 SER A CA 1
ATOM 717 C C . SER A 1 89 ? 3.600 -2.843 -1.653 1.00 92.88 89 SER A C 1
ATOM 719 O O . SER A 1 89 ? 3.582 -1.704 -2.125 1.00 92.88 89 SER A O 1
ATOM 721 N N . LEU A 1 90 ? 3.001 -3.867 -2.277 1.00 92.12 90 LEU A N 1
ATOM 722 C CA . LEU A 1 90 ? 2.232 -3.720 -3.524 1.00 92.12 90 LEU A CA 1
ATOM 723 C C . LEU A 1 90 ? 0.967 -2.869 -3.331 1.00 92.12 90 LEU A C 1
ATOM 725 O O . LEU A 1 90 ? 0.620 -2.060 -4.194 1.00 92.12 90 LEU A O 1
ATOM 729 N N . THR A 1 91 ? 0.296 -3.005 -2.183 1.00 95.12 91 THR A N 1
ATOM 730 C CA . THR A 1 91 ? -0.854 -2.157 -1.833 1.00 95.12 91 THR A CA 1
ATOM 731 C C . THR A 1 91 ? -0.442 -0.690 -1.726 1.00 95.12 91 THR A C 1
ATOM 733 O O . THR A 1 91 ? -1.091 0.173 -2.319 1.00 95.12 91 THR A O 1
ATOM 736 N N . ALA A 1 92 ? 0.668 -0.400 -1.038 1.00 95.19 92 ALA A N 1
ATOM 737 C CA . ALA A 1 92 ? 1.210 0.950 -0.918 1.00 95.19 92 ALA A CA 1
ATOM 738 C C . ALA A 1 92 ? 1.508 1.541 -2.291 1.00 95.19 92 ALA A C 1
ATOM 740 O O . ALA A 1 92 ? 1.051 2.638 -2.603 1.00 95.19 92 ALA A O 1
ATOM 741 N N . GLN A 1 93 ? 2.194 0.783 -3.144 1.00 92.19 93 GLN A N 1
ATOM 742 C CA . GLN A 1 93 ? 2.492 1.229 -4.494 1.00 92.19 93 GLN A CA 1
ATOM 743 C C . GLN A 1 93 ? 1.219 1.564 -5.284 1.00 92.19 93 GLN A C 1
ATOM 745 O O . GLN A 1 93 ? 1.133 2.645 -5.866 1.00 92.19 93 GLN A O 1
ATOM 750 N N . LYS A 1 94 ? 0.212 0.682 -5.280 1.00 92.25 94 LYS A N 1
ATOM 751 C CA . LYS A 1 94 ? -1.057 0.922 -5.984 1.00 92.25 94 LYS A CA 1
ATOM 752 C C . LYS A 1 94 ? -1.774 2.165 -5.450 1.00 92.25 94 LYS A C 1
ATOM 754 O O . LYS A 1 94 ? -2.236 2.987 -6.239 1.00 92.25 94 LYS A O 1
ATOM 759 N N . MET A 1 95 ? -1.846 2.334 -4.129 1.00 95.50 95 MET A N 1
ATOM 760 C CA . MET A 1 95 ? -2.496 3.489 -3.498 1.00 95.50 95 MET A CA 1
ATOM 761 C C . MET A 1 95 ? -1.771 4.813 -3.777 1.00 95.50 95 MET A C 1
ATOM 763 O O . MET A 1 95 ? -2.436 5.837 -3.942 1.00 95.50 95 MET A O 1
ATOM 767 N N . LEU A 1 96 ? -0.436 4.803 -3.849 1.00 93.88 96 LEU A N 1
ATOM 768 C CA . LEU A 1 96 ? 0.377 5.974 -4.198 1.00 93.88 96 LEU A CA 1
ATOM 769 C C . LEU A 1 96 ? 0.255 6.325 -5.686 1.00 93.88 96 LEU A C 1
ATOM 771 O O . LEU A 1 96 ? 0.020 7.485 -6.020 1.00 93.88 96 LEU A O 1
ATOM 775 N N . GLN A 1 97 ? 0.303 5.327 -6.575 1.00 90.31 97 GLN A N 1
ATOM 776 C CA . GLN A 1 97 ? 0.116 5.523 -8.018 1.00 90.31 97 GLN A CA 1
ATOM 777 C C . GLN A 1 97 ? -1.256 6.117 -8.345 1.00 90.31 97 GLN A C 1
ATOM 779 O O . GLN A 1 97 ? -1.345 7.040 -9.150 1.00 90.31 97 GLN A O 1
ATOM 784 N N . LYS A 1 98 ? -2.321 5.647 -7.680 1.00 92.56 98 LYS A N 1
ATOM 785 C CA . LYS A 1 98 ? -3.676 6.216 -7.806 1.00 92.56 98 LYS A CA 1
ATOM 786 C C . LYS A 1 98 ? -3.746 7.708 -7.466 1.00 92.56 98 LYS A C 1
ATOM 788 O O . LYS A 1 98 ? -4.652 8.390 -7.928 1.00 92.56 98 LYS A O 1
ATOM 793 N N . ARG A 1 99 ? -2.810 8.198 -6.653 1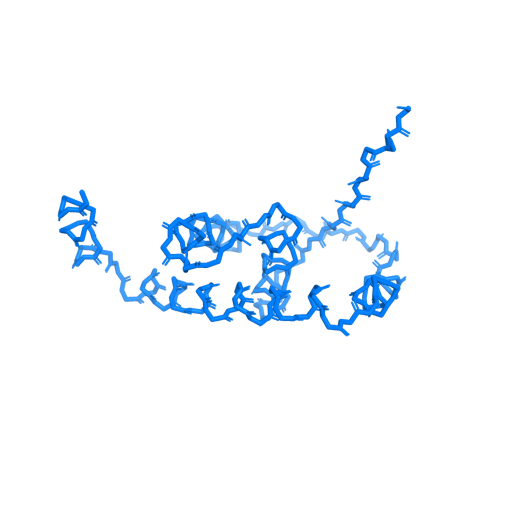.00 93.00 99 ARG A N 1
ATOM 794 C CA . ARG A 1 99 ? -2.709 9.595 -6.208 1.00 93.00 99 ARG A CA 1
ATOM 795 C C . ARG A 1 99 ? -1.661 10.389 -6.985 1.00 93.00 99 ARG A C 1
ATOM 797 O O . ARG A 1 99 ? -1.386 11.525 -6.624 1.00 93.00 99 ARG A O 1
ATOM 804 N N . GLY A 1 100 ? -1.048 9.792 -8.008 1.00 90.19 100 GLY A N 1
ATOM 805 C CA . GLY A 1 100 ? 0.030 10.421 -8.768 1.00 90.19 100 GLY A CA 1
ATOM 806 C C . GLY A 1 100 ? 1.293 10.683 -7.946 1.00 90.19 100 GLY A C 1
ATOM 807 O O . GLY A 1 100 ? 2.112 11.495 -8.358 1.00 90.19 100 GLY A O 1
ATOM 808 N N . ILE A 1 101 ? 1.463 10.022 -6.793 1.00 91.62 101 ILE A N 1
ATOM 809 C CA . ILE A 1 101 ? 2.660 10.177 -5.964 1.00 91.62 101 ILE A CA 1
ATOM 810 C C . ILE A 1 101 ? 3.730 9.227 -6.515 1.00 91.62 101 ILE A C 1
ATOM 812 O O . ILE A 1 101 ? 3.543 8.005 -6.441 1.00 91.62 101 ILE A O 1
ATOM 816 N N . PRO A 1 102 ? 4.831 9.749 -7.083 1.00 87.25 102 PRO A N 1
ATOM 817 C CA . PRO A 1 102 ? 5.885 8.906 -7.614 1.00 87.25 102 PRO A CA 1
ATOM 818 C C . PRO A 1 102 ? 6.632 8.181 -6.492 1.00 87.25 102 PRO A C 1
ATOM 820 O O . PRO A 1 102 ? 6.758 8.670 -5.370 1.00 87.25 102 PRO A O 1
ATOM 823 N N . GLY A 1 103 ? 7.164 7.007 -6.813 1.00 81.50 103 GLY A N 1
ATOM 824 C CA . GLY A 1 103 ? 7.986 6.230 -5.899 1.00 81.50 103 GLY A CA 1
ATOM 825 C C . GLY A 1 103 ? 8.651 5.066 -6.615 1.00 81.50 103 GLY A C 1
ATOM 826 O O . GLY A 1 103 ? 8.100 4.518 -7.572 1.00 81.50 103 GLY A O 1
ATOM 827 N N . VAL A 1 104 ? 9.834 4.686 -6.138 1.00 81.25 104 VAL A N 1
ATOM 828 C CA . VAL A 1 104 ? 10.553 3.508 -6.628 1.00 81.25 104 VAL A CA 1
ATOM 829 C C . VAL A 1 104 ? 10.257 2.330 -5.712 1.00 81.25 104 VAL A C 1
ATOM 831 O O . VAL A 1 104 ? 10.310 2.451 -4.488 1.00 81.25 104 VAL A O 1
ATOM 834 N N . PHE A 1 105 ? 9.931 1.189 -6.311 1.00 81.06 105 PHE A N 1
ATOM 835 C CA . PHE A 1 105 ? 9.638 -0.041 -5.593 1.00 81.06 105 PHE A CA 1
ATOM 836 C C . PHE A 1 105 ? 10.754 -1.056 -5.823 1.00 81.06 105 PHE A C 1
ATOM 838 O O . PHE A 1 105 ? 10.974 -1.485 -6.954 1.00 81.06 105 PHE A O 1
ATOM 845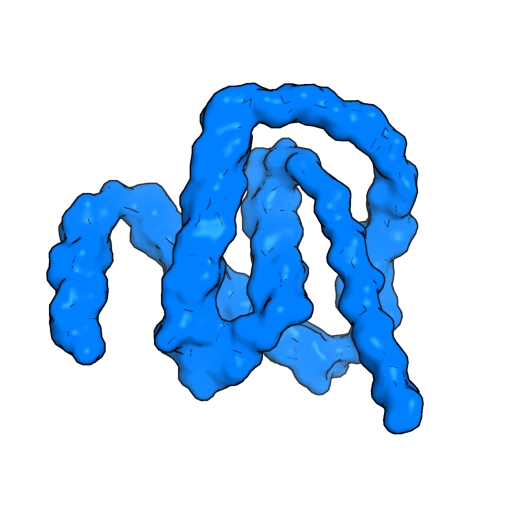 N N . TYR A 1 106 ? 11.432 -1.451 -4.747 1.00 78.94 106 TYR A N 1
ATOM 846 C CA . TYR A 1 106 ? 12.461 -2.484 -4.778 1.00 78.94 106 TYR A CA 1
ATOM 847 C C . TYR A 1 106 ? 11.917 -3.761 -4.159 1.00 78.94 106 TYR A C 1
ATOM 849 O O . TYR A 1 106 ? 11.419 -3.749 -3.033 1.00 78.94 106 TYR A O 1
ATOM 857 N N . LEU A 1 107 ? 12.033 -4.864 -4.894 1.00 80.25 107 LEU A N 1
ATOM 858 C CA . LEU A 1 107 ? 11.602 -6.169 -4.428 1.00 80.25 107 LEU A CA 1
ATOM 859 C C . LEU A 1 107 ? 12.812 -7.081 -4.261 1.00 80.25 107 LEU A C 1
ATOM 861 O O . LEU A 1 107 ? 13.379 -7.565 -5.237 1.00 80.25 107 LEU A O 1
ATOM 865 N N . GLY A 1 108 ? 13.199 -7.287 -3.007 1.00 80.06 108 GLY A N 1
ATOM 866 C CA . GLY A 1 108 ? 14.165 -8.305 -2.618 1.00 80.06 108 GLY A CA 1
ATOM 867 C C . GLY A 1 108 ? 13.444 -9.584 -2.211 1.00 80.06 108 GLY A C 1
ATOM 868 O O . GLY A 1 108 ? 12.390 -9.533 -1.578 1.00 80.06 108 GLY A O 1
ATOM 869 N N . VAL A 1 109 ? 14.022 -10.728 -2.562 1.00 79.44 109 VAL A N 1
ATOM 870 C CA . VAL A 1 109 ? 13.594 -12.038 -2.069 1.00 79.44 109 VAL A CA 1
ATOM 871 C C . VAL A 1 109 ? 14.820 -12.690 -1.450 1.00 79.44 109 VAL A C 1
ATOM 873 O O . VAL A 1 109 ? 15.859 -12.781 -2.105 1.00 79.44 109 VAL A O 1
ATOM 876 N N . ALA A 1 110 ? 14.712 -13.101 -0.188 1.00 83.88 110 ALA A N 1
ATOM 877 C CA . ALA A 1 110 ? 15.710 -13.976 0.406 1.00 83.88 110 ALA A CA 1
ATOM 878 C C . ALA A 1 110 ? 15.603 -15.330 -0.299 1.00 83.88 110 ALA A C 1
ATOM 880 O O . ALA A 1 110 ? 14.510 -15.885 -0.401 1.00 83.88 110 ALA A O 1
ATOM 881 N N . LYS A 1 111 ? 16.711 -15.815 -0.856 1.00 81.31 111 LYS A N 1
ATOM 882 C CA . LYS A 1 111 ? 16.772 -17.190 -1.342 1.00 81.31 111 LYS A CA 1
ATOM 883 C C . LYS A 1 111 ? 16.993 -18.066 -0.121 1.00 81.31 111 LYS A C 1
ATOM 885 O O . LYS A 1 111 ? 17.886 -17.762 0.665 1.00 81.31 111 LYS A O 1
ATOM 890 N N . ASP A 1 112 ? 16.171 -19.092 0.027 1.00 72.94 112 ASP A N 1
ATOM 891 C CA . ASP A 1 112 ? 16.452 -20.148 0.988 1.00 72.94 112 ASP A CA 1
ATOM 892 C C . ASP A 1 112 ? 17.754 -20.836 0.541 1.00 72.94 112 ASP A C 1
ATOM 894 O O . ASP A 1 112 ? 17.876 -21.219 -0.629 1.00 72.94 112 ASP A O 1
ATOM 898 N N . GLU A 1 113 ? 18.746 -20.890 1.433 1.00 55.00 113 GLU A N 1
ATOM 899 C CA . GLU A 1 113 ? 19.877 -21.823 1.318 1.00 55.00 113 GLU A CA 1
ATOM 900 C C . GLU A 1 113 ? 19.436 -23.226 1.745 1.00 55.00 113 GLU A C 1
ATOM 902 O O . GLU A 1 113 ? 18.717 -23.335 2.767 1.00 55.00 113 GLU A O 1
#

Foldseek 3Di:
DVVVVVVVVVDPPVLVVLLVLLLVQLVVLVCCVVPPDPCVLCVVVVVVPPPDPQDDDDPVLVVVLVSNLVSNVVSCVVHPDHSDPVSSQSSSVVVSVVVVNDDRDDDDDDDDD

pLDDT: mean 82.91, std 15.29, range [40.62, 97.31]

Radius of gyration: 15.43 Å; chains: 1; bounding box: 33×40×41 Å

Secondary structure (DSSP, 8-state):
-HHHHHHHTTS-HHHHHHHHHHHHHHHHHHHHHHHS-HHHHHHHHHTT-S---PPPPPHHHHHHHHHHHHHHHHHHTT-SS---HHHHHHHHHHHHHTTT---------PPP-

Sequence (113 aa):
MISKFKKFTKLPWEEQKLFAEAYLELGQMRVAILTVSFKRLTRSLEHRIKVEELSPLNEEAMRTARLVGQAIVRASAFTPWESACLAQSLTAQKMLQKRGIPGVFYLGVAKDE